Protein AF-A0A6L3AHD1-F1 (afdb_monomer_lite)

Radius of gyration: 16.55 Å; chains: 1; bounding box: 57×29×42 Å

Foldseek 3Di:
DKKKWKAWFFKFKDDDDTDGQDHDRLPPPCVQKDKPQPQKGWFAADPVADGRPDDGITIMRHRDDHHDPTAKMKTKHHKTFAAADDDRIWIKTKIKMFTAADPQKWKFKWKWWADPPPRDIHPIDGQDDTHYHGDPDIDMDITTPNVQHRITMMIIIIIDDDPPPPDDD

pLDDT: mean 85.57, std 16.58, range [38.12, 98.75]

Sequence (169 aa):
MSVIFIFILFLQVTPAGAQVVYEYGFESEWSGWSADQGIWDVGQPTPPSPVAHGGSRCAGTVLDGNYPMTNPSRLISPSVRLPNVSGDEEVHLRFWQWFSYTPNDAGYVQISVQDDTTGAWSDWANISNAIWGTSAGWSLMDLDLTAYAGKEIRIGFWHTIVYAYENLG

Secondary structure (DSSP, 8-state):
--EEEEEEE-----SS------EE-STTTTTT-EESTT-EEEE---TTSPPPSSSS-EEEE-TTSPPPS-S-EEEEPPPEEPPP--TT---EEEEEEEEE--TT-EEEEEEEEB-TTT-PBPPPEE-S--B-SB-SS-EEEEEE-GGGTT-EEEEEEEEE---S-----

Structure (mmCIF, N/CA/C/O backbone):
data_AF-A0A6L3AHD1-F1
#
_entry.id   AF-A0A6L3AHD1-F1
#
loop_
_atom_site.group_PDB
_atom_site.id
_atom_site.type_symbol
_atom_site.label_atom_id
_atom_site.label_alt_id
_atom_site.label_comp_id
_atom_site.label_asym_id
_atom_site.label_entity_id
_atom_site.label_seq_id
_atom_site.pdbx_PDB_ins_code
_atom_site.Cartn_x
_atom_site.Cartn_y
_atom_site.Cartn_z
_atom_site.occupancy
_atom_site.B_iso_or_equiv
_atom_site.auth_seq_id
_atom_site.auth_comp_id
_atom_site.auth_asym_id
_atom_site.auth_atom_id
_atom_site.pdbx_PDB_model_num
ATOM 1 N N . MET A 1 1 ? 17.661 -4.342 -11.944 1.00 42.38 1 MET A N 1
ATOM 2 C CA . MET A 1 1 ? 16.435 -3.842 -12.591 1.00 42.38 1 MET A CA 1
ATOM 3 C C . MET A 1 1 ? 15.458 -3.798 -11.464 1.00 42.38 1 MET A C 1
ATOM 5 O O . MET A 1 1 ? 15.348 -4.828 -10.815 1.00 42.38 1 MET A O 1
ATOM 9 N N . SER A 1 2 ? 14.921 -2.636 -11.119 1.00 40.31 2 SER A N 1
ATOM 10 C CA . SER A 1 2 ? 14.239 -2.565 -9.842 1.00 40.31 2 SER A CA 1
ATOM 11 C C . SER A 1 2 ? 13.041 -1.633 -9.865 1.00 40.31 2 SER A C 1
ATOM 13 O O . SER A 1 2 ? 13.194 -0.432 -10.069 1.00 40.31 2 SER A O 1
ATOM 15 N N . VAL A 1 3 ? 11.853 -2.215 -9.711 1.00 43.31 3 VAL A N 1
ATOM 16 C CA . VAL A 1 3 ? 10.573 -1.507 -9.730 1.00 43.31 3 VAL A CA 1
ATOM 17 C C . VAL A 1 3 ? 9.590 -2.267 -8.854 1.00 43.31 3 VAL A C 1
ATOM 19 O O . VAL A 1 3 ? 9.558 -3.494 -8.913 1.00 43.31 3 VAL A O 1
ATOM 22 N N . ILE A 1 4 ? 8.792 -1.558 -8.064 1.00 44.56 4 ILE A N 1
ATOM 23 C CA . ILE A 1 4 ? 7.593 -2.098 -7.420 1.00 44.56 4 ILE A CA 1
ATOM 24 C C . ILE A 1 4 ? 6.408 -1.596 -8.228 1.00 44.56 4 ILE A C 1
ATOM 26 O O . ILE A 1 4 ? 6.314 -0.395 -8.460 1.00 44.56 4 ILE A O 1
ATOM 30 N N . PHE A 1 5 ? 5.494 -2.479 -8.604 1.00 48.94 5 PHE A N 1
ATOM 31 C CA . PHE A 1 5 ? 4.166 -2.093 -9.058 1.00 48.94 5 PHE A CA 1
ATOM 32 C C . PHE A 1 5 ? 3.140 -2.631 -8.096 1.00 48.94 5 PHE A C 1
ATOM 34 O O . PHE A 1 5 ? 3.245 -3.766 -7.633 1.00 48.94 5 PHE A O 1
ATOM 41 N N . ILE A 1 6 ? 2.144 -1.806 -7.814 1.00 49.31 6 ILE A N 1
ATOM 42 C CA . ILE A 1 6 ? 1.092 -2.111 -6.864 1.00 49.31 6 ILE A CA 1
ATOM 43 C C . ILE A 1 6 ? -0.239 -1.865 -7.557 1.00 49.31 6 ILE A C 1
ATOM 45 O O . ILE A 1 6 ? -0.508 -0.784 -8.082 1.00 49.31 6 ILE A O 1
ATOM 49 N N . PHE A 1 7 ? -1.075 -2.892 -7.548 1.00 44.41 7 PHE A N 1
ATOM 50 C CA . PHE A 1 7 ? -2.468 -2.849 -7.957 1.00 44.41 7 PHE A CA 1
ATOM 51 C C . PHE A 1 7 ? -3.305 -3.327 -6.768 1.00 44.41 7 PHE A C 1
ATOM 53 O O . PHE A 1 7 ? -3.097 -4.432 -6.278 1.00 44.41 7 PHE A O 1
ATOM 60 N N . ILE A 1 8 ? -4.207 -2.500 -6.245 1.00 45.81 8 ILE A N 1
ATOM 61 C CA . ILE A 1 8 ? -4.764 -2.698 -4.898 1.00 45.81 8 ILE A CA 1
ATOM 62 C C . ILE A 1 8 ? -6.173 -3.295 -4.967 1.00 45.81 8 ILE A C 1
ATOM 64 O O . ILE A 1 8 ? -7.013 -2.815 -5.721 1.00 45.81 8 ILE A O 1
ATOM 68 N N . LEU A 1 9 ? -6.447 -4.321 -4.150 1.00 38.12 9 LEU A N 1
ATOM 69 C CA . LEU A 1 9 ? -7.761 -4.968 -4.025 1.00 38.12 9 LEU A CA 1
ATOM 70 C C . LEU A 1 9 ? -8.089 -5.236 -2.543 1.00 38.12 9 LEU A C 1
ATOM 72 O O . LEU A 1 9 ? -7.497 -6.099 -1.925 1.00 38.12 9 LEU A O 1
ATOM 76 N N . PHE A 1 10 ? -9.041 -4.544 -1.932 1.00 55.00 10 PHE A N 1
ATOM 77 C CA . PHE A 1 10 ? -9.111 -4.467 -0.466 1.00 55.00 10 PHE A CA 1
ATOM 78 C C . PHE A 1 10 ? -9.814 -5.622 0.258 1.00 55.00 10 PHE A C 1
ATOM 80 O O . PHE A 1 10 ? -10.564 -6.406 -0.322 1.00 55.00 10 PHE A O 1
ATOM 87 N N . LEU A 1 11 ? -9.588 -5.566 1.580 1.00 44.66 11 LEU A N 1
ATOM 88 C CA . LEU A 1 11 ? -10.397 -5.968 2.737 1.00 44.66 11 LEU A CA 1
ATOM 89 C C . LEU A 1 11 ? -11.617 -6.818 2.438 1.00 44.66 11 LEU A C 1
ATOM 91 O O . LEU A 1 11 ? -12.665 -6.297 2.067 1.00 44.66 11 LEU A O 1
ATOM 95 N N . GLN A 1 12 ? -11.473 -8.114 2.718 1.00 46.28 12 GLN A N 1
ATOM 96 C CA . GLN A 1 12 ? -12.587 -9.041 2.861 1.00 46.28 12 GLN A CA 1
ATOM 97 C C . GLN A 1 12 ? -12.869 -9.349 4.325 1.00 46.28 12 GLN A C 1
ATOM 99 O O . GLN A 1 12 ? -11.929 -9.572 5.085 1.00 46.28 12 GLN A O 1
ATOM 104 N N . VAL A 1 13 ? -14.163 -9.415 4.650 1.00 46.00 13 VAL A N 1
ATOM 105 C CA . VAL A 1 13 ? -14.698 -10.028 5.867 1.00 46.00 13 VAL A CA 1
ATOM 106 C C . VAL A 1 13 ? -15.328 -11.374 5.531 1.00 46.00 13 VAL A C 1
ATOM 108 O O . VAL A 1 13 ? -16.201 -11.434 4.668 1.00 46.00 13 VAL A O 1
ATOM 111 N N . THR A 1 14 ? -14.908 -12.469 6.169 1.00 50.91 14 THR A N 1
ATOM 112 C CA . THR A 1 14 ? -15.518 -13.802 5.979 1.00 50.91 14 THR A CA 1
ATOM 113 C C . THR A 1 14 ? -15.600 -14.601 7.283 1.00 50.91 14 THR A C 1
ATOM 115 O O . THR A 1 14 ? -14.617 -14.518 8.005 1.00 50.91 14 THR A O 1
ATOM 118 N N . PRO A 1 15 ? -16.674 -15.404 7.549 1.00 54.81 15 PRO A N 1
ATOM 119 C CA . PRO A 1 15 ? -17.808 -15.716 6.661 1.00 54.81 15 PRO A CA 1
ATOM 120 C C . PRO A 1 15 ? -19.233 -15.458 7.224 1.00 54.81 15 PRO A C 1
ATOM 122 O O . PRO A 1 15 ? -19.724 -16.198 8.070 1.00 54.81 15 PRO A O 1
ATOM 125 N N . ALA A 1 16 ? -19.950 -14.515 6.589 1.00 47.41 16 ALA A N 1
ATOM 126 C CA . ALA A 1 16 ? -21.333 -14.631 6.075 1.00 47.41 16 ALA A CA 1
ATOM 127 C C . ALA A 1 16 ? -21.683 -13.421 5.166 1.00 47.41 16 ALA A C 1
ATOM 129 O O . ALA A 1 16 ? -22.700 -12.759 5.345 1.00 47.41 16 ALA A O 1
ATOM 130 N N . GLY A 1 17 ? -20.822 -13.114 4.186 1.00 57.34 17 GLY A N 1
ATOM 131 C CA . GLY A 1 17 ? -21.014 -12.019 3.223 1.00 57.34 17 GLY A CA 1
ATOM 132 C C . GLY A 1 17 ? -19.762 -11.159 3.073 1.00 57.34 17 GLY A C 1
ATOM 133 O O . GLY A 1 17 ? -19.579 -10.201 3.813 1.00 57.34 17 GLY A O 1
ATOM 134 N N . ALA A 1 18 ? -18.900 -11.497 2.109 1.00 62.12 18 ALA A N 1
ATOM 135 C CA . ALA A 1 18 ? -17.698 -10.715 1.831 1.00 62.12 18 ALA A CA 1
ATOM 136 C C . ALA A 1 18 ? -18.070 -9.305 1.353 1.00 62.12 18 ALA A C 1
ATOM 138 O O . ALA A 1 18 ? -18.620 -9.135 0.263 1.00 62.12 18 ALA A O 1
ATOM 139 N N . GLN A 1 19 ? -17.766 -8.301 2.174 1.00 74.19 19 GLN A N 1
ATOM 140 C CA . GLN A 1 19 ? -17.947 -6.892 1.847 1.00 74.19 19 GLN A CA 1
ATOM 141 C C . GLN A 1 19 ? -16.604 -6.269 1.469 1.00 74.19 19 GLN A C 1
ATOM 143 O O . GLN A 1 19 ? -15.650 -6.353 2.234 1.00 74.19 19 GLN A O 1
ATOM 148 N N . VAL A 1 20 ? -16.558 -5.598 0.316 1.00 81.81 20 VAL A N 1
ATOM 149 C CA . VAL A 1 20 ? -15.419 -4.768 -0.093 1.00 81.81 20 VAL A CA 1
ATOM 150 C C . VAL A 1 20 ? -15.547 -3.402 0.582 1.00 81.81 20 VAL A C 1
ATOM 152 O O . VAL A 1 20 ? -16.512 -2.675 0.347 1.00 81.81 20 VAL A O 1
ATOM 155 N N . VAL A 1 21 ? -14.596 -3.071 1.455 1.00 86.06 21 VAL A N 1
ATOM 156 C CA . VAL A 1 21 ? -14.619 -1.831 2.259 1.00 86.06 21 VAL A CA 1
ATOM 157 C C . VAL A 1 21 ? -14.148 -0.616 1.454 1.00 86.06 21 VAL A C 1
ATOM 159 O O . VAL A 1 21 ? -14.644 0.492 1.635 1.00 86.06 21 VAL A O 1
ATOM 162 N N . TYR A 1 22 ? -13.195 -0.816 0.553 1.00 89.31 22 TYR A N 1
ATOM 163 C CA . TYR A 1 22 ? -12.645 0.203 -0.338 1.00 89.31 22 TYR A CA 1
ATOM 164 C C . TYR A 1 22 ? -12.110 -0.539 -1.580 1.00 89.31 22 TYR A C 1
ATOM 166 O O . TYR A 1 22 ? -11.850 -1.720 -1.500 1.00 89.31 22 TYR A O 1
ATOM 174 N N . GLU A 1 23 ? -11.952 0.058 -2.754 1.00 89.06 23 GLU A N 1
ATOM 175 C CA . GLU A 1 23 ? -11.261 -0.609 -3.873 1.00 89.06 23 GLU A CA 1
ATOM 176 C C . GLU A 1 23 ? -10.578 0.441 -4.732 1.00 89.06 23 GLU A C 1
ATOM 178 O O . GLU A 1 23 ? -11.169 1.494 -4.981 1.00 89.06 23 GLU A O 1
ATOM 183 N N . TYR A 1 24 ? -9.335 0.196 -5.165 1.00 92.19 24 TYR A N 1
ATOM 184 C CA . TYR A 1 24 ? -8.646 1.184 -5.986 1.00 92.19 24 TYR A CA 1
ATOM 185 C C . TYR A 1 24 ? -7.609 0.599 -6.942 1.00 92.19 24 TYR A C 1
ATOM 187 O O . TYR A 1 24 ? -6.535 0.156 -6.543 1.00 92.19 24 TYR A O 1
ATOM 195 N N . GLY A 1 25 ? -7.924 0.680 -8.235 1.00 90.38 25 GLY A N 1
ATOM 196 C CA . GLY A 1 25 ? -7.068 0.224 -9.330 1.00 90.38 25 GLY A CA 1
ATOM 197 C C . GLY A 1 25 ? -6.235 1.320 -10.000 1.00 90.38 25 GLY A C 1
ATOM 198 O O . GLY A 1 25 ? -5.698 1.068 -11.064 1.00 90.38 25 GLY A O 1
ATOM 199 N N . PHE A 1 26 ? -6.148 2.537 -9.442 1.00 93.88 26 PHE A N 1
ATOM 200 C CA . PHE A 1 26 ? -5.359 3.662 -9.991 1.00 93.88 26 PHE A CA 1
ATOM 201 C C . PHE A 1 26 ? -5.759 4.195 -11.382 1.00 93.88 26 PHE A C 1
ATOM 203 O O . PHE A 1 26 ? -5.087 5.064 -11.944 1.00 93.88 26 PHE A O 1
ATOM 210 N N . GLU A 1 27 ? -6.902 3.768 -11.917 1.00 95.00 27 GLU A N 1
ATOM 211 C CA . GLU A 1 27 ? -7.437 4.287 -13.184 1.00 95.00 27 GLU A CA 1
ATOM 212 C C . GLU A 1 27 ? -7.884 5.760 -13.092 1.00 95.00 27 GLU A C 1
ATOM 214 O O . GLU A 1 27 ? -8.095 6.411 -14.110 1.00 95.00 27 GLU A O 1
ATOM 219 N N . SER A 1 28 ? -8.008 6.309 -11.879 1.00 93.44 28 SER A N 1
ATOM 220 C CA . SER A 1 28 ? -8.415 7.698 -11.605 1.00 93.44 28 SER A CA 1
ATOM 221 C C . SER A 1 28 ? -7.311 8.517 -10.923 1.00 93.44 28 SER A C 1
ATOM 223 O O . SER A 1 28 ? -7.571 9.313 -10.023 1.00 93.44 28 SER A O 1
ATOM 225 N N . GLU A 1 29 ? -6.065 8.325 -11.367 1.00 92.88 29 GLU A N 1
ATOM 226 C CA . GLU A 1 29 ? -4.876 9.024 -10.854 1.00 92.88 29 GLU A CA 1
ATOM 227 C C . GLU A 1 29 ? -4.642 8.773 -9.352 1.00 92.88 29 GLU A C 1
ATOM 229 O O . GLU A 1 29 ? -4.861 7.665 -8.858 1.00 92.88 29 GLU A O 1
ATOM 234 N N . TRP A 1 30 ? -4.158 9.776 -8.617 1.00 93.94 30 TRP A N 1
ATOM 235 C CA . TRP A 1 30 ? -3.824 9.653 -7.201 1.00 93.94 30 TRP A CA 1
ATOM 236 C C . TRP A 1 30 ? -5.060 9.515 -6.301 1.00 93.94 30 TRP A C 1
ATOM 238 O O . TRP A 1 30 ? -5.001 8.775 -5.334 1.00 93.94 30 TRP A O 1
ATOM 248 N N . SER A 1 31 ? -6.184 10.182 -6.590 1.00 92.94 31 SER A N 1
ATOM 249 C CA . SER A 1 31 ? -7.458 10.080 -5.838 1.00 92.94 31 SER A CA 1
ATOM 250 C C . SER A 1 31 ? -7.322 9.926 -4.304 1.00 92.94 31 SER A C 1
ATOM 252 O O . SER A 1 31 ? -7.924 9.045 -3.686 1.00 92.94 31 SER A O 1
ATOM 254 N N . GLY A 1 32 ? -6.512 10.789 -3.682 1.00 93.69 32 GLY A N 1
ATOM 255 C CA . GLY A 1 32 ? -6.280 10.819 -2.231 1.00 93.69 32 GLY A CA 1
ATOM 256 C C . GLY A 1 32 ? -5.092 9.985 -1.742 1.00 93.69 32 GLY A C 1
ATOM 257 O O . GLY A 1 32 ? -4.698 10.129 -0.585 1.00 93.69 32 GLY A O 1
ATOM 258 N N . TRP A 1 33 ? -4.502 9.155 -2.601 1.00 96.56 33 TRP A N 1
ATOM 259 C CA . TRP A 1 33 ? -3.169 8.609 -2.381 1.00 96.56 33 TRP A CA 1
ATOM 260 C C . TRP A 1 33 ? -2.134 9.727 -2.419 1.00 96.56 33 TRP A C 1
ATOM 262 O O . TRP A 1 33 ? -2.298 10.737 -3.108 1.00 96.56 33 TRP A O 1
ATOM 272 N N . SER A 1 34 ? -1.045 9.533 -1.693 1.00 96.50 34 SER A N 1
ATOM 273 C CA . SER A 1 34 ? 0.099 10.438 -1.696 1.00 96.50 34 SER A CA 1
ATOM 274 C C . SER A 1 34 ? 1.398 9.654 -1.592 1.00 96.50 34 SER A C 1
ATOM 276 O O . SER A 1 34 ? 1.391 8.451 -1.334 1.00 96.50 34 SER A O 1
ATOM 278 N N . ALA A 1 35 ? 2.522 10.328 -1.802 1.00 95.19 35 ALA A N 1
ATOM 279 C CA . ALA A 1 35 ? 3.833 9.740 -1.602 1.00 95.19 35 ALA A CA 1
ATOM 280 C C . ALA A 1 35 ? 4.746 10.691 -0.833 1.00 95.19 35 ALA A C 1
ATOM 282 O O . ALA A 1 35 ? 4.693 11.907 -1.030 1.00 95.19 35 ALA A O 1
ATOM 283 N N . ASP A 1 36 ? 5.597 10.135 0.025 1.00 94.31 36 ASP A N 1
ATOM 284 C CA . ASP A 1 36 ? 6.724 10.864 0.606 1.00 94.31 36 ASP A CA 1
ATOM 285 C C . ASP A 1 36 ? 8.005 10.587 -0.194 1.00 94.31 36 ASP A C 1
ATOM 287 O O . ASP A 1 36 ? 8.093 9.593 -0.906 1.00 94.31 36 ASP A O 1
ATOM 291 N N . GLN A 1 37 ? 8.986 11.491 -0.147 1.00 87.69 37 GLN A N 1
ATOM 292 C CA . GLN A 1 37 ? 10.320 11.323 -0.760 1.00 87.69 37 GLN A CA 1
ATOM 293 C C . GLN A 1 37 ? 10.354 11.010 -2.284 1.00 87.69 37 GLN A C 1
ATOM 295 O O . GLN A 1 37 ? 11.427 10.794 -2.836 1.00 87.69 37 GLN A O 1
ATOM 300 N N . GLY A 1 38 ? 9.210 11.077 -2.980 1.00 81.50 38 GLY A N 1
ATOM 301 C CA . GLY A 1 38 ? 9.091 11.445 -4.397 1.00 81.50 38 GLY A CA 1
ATOM 302 C C . GLY A 1 38 ? 9.430 10.403 -5.467 1.00 81.50 38 GLY A C 1
ATOM 303 O O . GLY A 1 38 ? 9.598 10.810 -6.610 1.00 81.50 38 GLY A O 1
ATOM 304 N N . ILE A 1 39 ? 9.540 9.107 -5.155 1.00 90.12 39 ILE A N 1
ATOM 305 C CA . ILE A 1 39 ? 9.842 8.085 -6.187 1.00 90.12 39 ILE A CA 1
ATOM 306 C C . ILE A 1 39 ? 8.608 7.348 -6.721 1.00 90.12 39 ILE A C 1
ATOM 308 O O . ILE A 1 39 ? 8.732 6.555 -7.649 1.00 90.12 39 ILE A O 1
ATOM 312 N N . TRP A 1 40 ? 7.446 7.531 -6.095 1.00 94.06 40 TRP A N 1
ATOM 313 C CA . TRP A 1 40 ? 6.215 6.852 -6.489 1.00 94.06 40 TRP A CA 1
ATOM 314 C C . TRP A 1 40 ? 5.461 7.662 -7.534 1.00 94.06 40 TRP A C 1
ATOM 316 O O . TRP A 1 40 ? 5.214 8.850 -7.338 1.00 94.06 40 TRP A O 1
ATOM 326 N N . ASP A 1 41 ? 5.015 6.972 -8.572 1.00 93.50 41 ASP A N 1
ATOM 327 C CA . ASP A 1 41 ? 4.206 7.499 -9.660 1.00 93.50 41 ASP A CA 1
ATOM 328 C C . ASP A 1 41 ? 2.894 6.723 -9.769 1.00 93.50 41 ASP A C 1
ATOM 330 O O . ASP A 1 41 ? 2.819 5.545 -9.412 1.00 93.50 41 ASP A O 1
ATOM 334 N N . VAL A 1 42 ? 1.870 7.375 -10.324 1.00 93.81 42 VAL A N 1
ATOM 335 C CA . VAL A 1 42 ? 0.602 6.748 -10.711 1.00 93.81 42 VAL A CA 1
ATOM 336 C C . VAL A 1 42 ? 0.331 7.021 -12.185 1.00 93.81 42 VAL A C 1
ATOM 338 O O . VAL A 1 42 ? 0.249 8.174 -12.607 1.00 93.81 42 VAL A O 1
ATOM 341 N N . GLY A 1 43 ? 0.142 5.967 -12.975 1.00 93.62 43 GLY A N 1
ATOM 342 C CA . GLY A 1 43 ? -0.003 6.100 -14.420 1.00 93.62 43 GLY A CA 1
ATOM 343 C C . GLY A 1 43 ? 0.132 4.781 -15.166 1.00 93.62 43 GLY A C 1
ATOM 344 O O . GLY A 1 43 ? 0.081 3.706 -14.573 1.00 93.62 43 GLY A O 1
ATOM 345 N N . GLN A 1 44 ? 0.277 4.880 -16.486 1.00 92.44 44 GLN A N 1
ATOM 346 C CA . GLN A 1 44 ? 0.488 3.728 -17.354 1.00 92.44 44 GLN A CA 1
ATOM 347 C C . GLN A 1 44 ? 1.977 3.343 -17.347 1.00 92.44 44 GLN A C 1
ATOM 349 O O . GLN A 1 44 ? 2.803 4.181 -17.711 1.00 92.44 44 GLN A O 1
ATOM 354 N N . PRO A 1 45 ? 2.334 2.098 -16.983 1.00 88.94 45 PRO A N 1
ATOM 355 C CA . PRO A 1 45 ? 3.711 1.626 -17.081 1.00 88.94 45 PRO A CA 1
ATOM 356 C C . PRO A 1 45 ? 4.218 1.626 -18.522 1.00 88.94 45 PRO A C 1
ATOM 358 O O . PRO A 1 45 ? 3.484 1.260 -19.447 1.00 88.94 45 PRO A O 1
ATOM 361 N N . THR A 1 46 ? 5.496 1.949 -18.712 1.00 86.19 46 THR A N 1
ATOM 362 C CA . THR A 1 46 ? 6.171 1.821 -20.012 1.00 86.19 46 THR A CA 1
ATOM 363 C C . THR A 1 46 ? 7.344 0.848 -19.922 1.00 86.19 46 THR A C 1
ATOM 365 O O . THR A 1 46 ? 8.037 0.848 -18.906 1.00 86.19 46 THR A O 1
ATOM 368 N N . PRO A 1 47 ? 7.626 0.041 -20.965 1.00 79.75 47 PRO A N 1
ATOM 369 C CA . PRO A 1 47 ? 8.764 -0.878 -20.964 1.00 79.75 47 PRO A CA 1
ATOM 370 C C . PRO A 1 47 ? 10.069 -0.195 -20.508 1.00 79.75 47 PRO A C 1
ATOM 372 O O . PRO A 1 47 ? 10.339 0.921 -20.954 1.00 79.75 47 PRO A O 1
ATOM 375 N N . PRO A 1 48 ? 10.888 -0.839 -19.654 1.00 75.25 48 PRO A N 1
ATOM 376 C CA . PRO A 1 48 ? 10.892 -2.270 -19.320 1.00 75.25 48 PRO A CA 1
ATOM 377 C C . PRO A 1 48 ? 9.878 -2.705 -18.248 1.00 75.25 48 PRO A C 1
ATOM 379 O O . PRO A 1 48 ? 9.844 -3.884 -17.898 1.00 75.25 48 PRO A O 1
ATOM 382 N N . SER A 1 49 ? 9.061 -1.790 -17.735 1.00 78.69 49 SER A N 1
ATOM 383 C CA . SER A 1 49 ? 8.036 -2.076 -16.735 1.00 78.69 49 SER A CA 1
ATOM 384 C C . SER A 1 49 ? 6.992 -3.102 -17.217 1.00 78.69 49 SER A C 1
ATOM 386 O O . SER A 1 49 ? 6.607 -3.068 -18.392 1.00 78.69 49 SER A O 1
ATOM 388 N N . PRO A 1 50 ? 6.488 -4.003 -16.347 1.00 81.12 50 PRO A N 1
ATOM 389 C CA . PRO A 1 50 ? 5.307 -4.811 -16.626 1.00 81.12 50 PRO A CA 1
ATOM 390 C C . PRO A 1 50 ? 4.094 -3.932 -16.939 1.00 81.12 50 PRO A C 1
ATOM 392 O O . PRO A 1 50 ? 3.921 -2.849 -16.388 1.00 81.12 50 PRO A O 1
ATOM 395 N N . VAL A 1 51 ? 3.205 -4.451 -17.782 1.00 87.50 51 VAL A N 1
ATOM 396 C CA . VAL A 1 51 ? 1.867 -3.878 -17.970 1.00 87.50 51 VAL A CA 1
ATOM 397 C C . VAL A 1 51 ? 1.092 -3.963 -16.650 1.00 87.50 51 VAL A C 1
ATOM 399 O O . VAL A 1 51 ? 1.287 -4.910 -15.882 1.00 87.50 51 VAL A O 1
ATOM 402 N N . ALA A 1 52 ? 0.213 -2.988 -16.397 1.00 89.25 52 ALA A N 1
ATOM 403 C CA . ALA A 1 52 ? -0.687 -2.992 -15.247 1.00 89.25 52 ALA A CA 1
ATOM 404 C C . ALA A 1 52 ? -1.452 -4.327 -15.137 1.00 89.25 52 ALA A C 1
ATOM 406 O O . ALA A 1 52 ? -1.882 -4.886 -16.146 1.00 89.25 52 ALA A O 1
ATOM 407 N N . HIS A 1 53 ? -1.607 -4.848 -13.915 1.00 88.88 53 HIS A N 1
ATOM 408 C CA . HIS A 1 53 ? -2.297 -6.122 -13.678 1.00 88.88 53 HIS A CA 1
ATOM 409 C C . HIS A 1 53 ? -3.763 -6.086 -14.135 1.00 88.88 53 HIS A C 1
ATOM 411 O O . HIS A 1 53 ? -4.244 -7.005 -14.795 1.00 88.88 53 HIS A O 1
ATOM 417 N N . GLY A 1 54 ? -4.473 -5.020 -13.764 1.00 87.00 54 GLY A N 1
ATOM 418 C CA . GLY A 1 54 ? -5.826 -4.725 -14.213 1.00 87.00 54 GLY A CA 1
ATOM 419 C C . GLY A 1 54 ? -5.874 -3.327 -14.814 1.00 87.00 54 GLY A C 1
ATOM 420 O O . GLY A 1 54 ? -5.096 -2.465 -14.418 1.00 87.00 54 GLY A O 1
ATOM 421 N N . GLY A 1 55 ? -6.784 -3.116 -15.766 1.00 91.31 55 GLY A N 1
ATOM 422 C CA . GLY A 1 55 ? -6.939 -1.823 -16.428 1.00 91.31 55 GLY A CA 1
ATOM 423 C C . GLY A 1 55 ? -5.706 -1.411 -17.237 1.00 91.31 55 GLY A C 1
ATOM 424 O O . GLY A 1 55 ? -5.120 -2.223 -17.954 1.00 91.31 55 GLY A O 1
ATOM 425 N N . SER A 1 56 ? -5.360 -0.129 -17.168 1.00 92.94 56 SER A N 1
ATOM 426 C CA . SER A 1 56 ? -4.267 0.490 -17.926 1.00 92.94 56 SER A CA 1
ATOM 427 C C . SER A 1 56 ? -3.240 1.200 -17.046 1.00 92.94 56 SER A C 1
ATOM 429 O O . SER A 1 56 ? -2.177 1.581 -17.543 1.00 92.94 56 SER A O 1
ATOM 431 N N . ARG A 1 57 ? -3.535 1.380 -15.754 1.00 92.94 57 ARG A N 1
ATOM 432 C CA . ARG A 1 57 ? -2.742 2.174 -14.816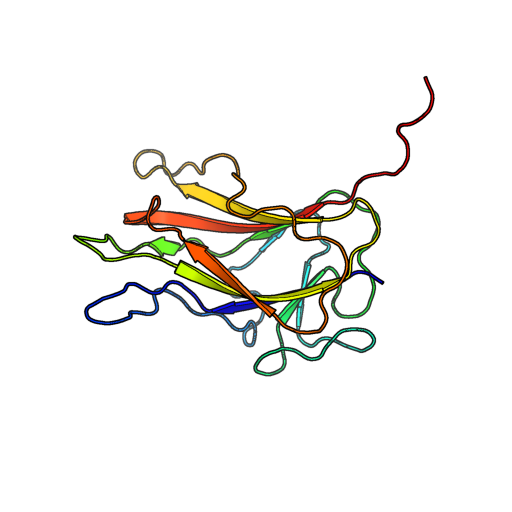 1.00 92.94 57 ARG A CA 1
ATOM 433 C C . ARG A 1 57 ? -2.453 1.409 -13.527 1.00 92.94 57 ARG A C 1
ATOM 435 O O . ARG A 1 57 ? -3.167 0.497 -13.132 1.00 92.94 57 ARG A O 1
ATOM 442 N N . CYS A 1 58 ? -1.379 1.795 -12.853 1.00 93.00 58 CYS A N 1
ATOM 443 C CA . CYS A 1 58 ? -1.039 1.330 -11.509 1.00 93.00 58 CYS A CA 1
ATOM 444 C C . CYS A 1 58 ? -0.157 2.362 -10.800 1.00 93.00 58 CYS A C 1
ATOM 446 O O . CYS A 1 58 ? 0.275 3.344 -11.412 1.00 93.00 58 CYS A O 1
ATOM 448 N N . ALA A 1 59 ? 0.125 2.130 -9.520 1.00 93.94 59 ALA A N 1
ATOM 449 C CA . ALA A 1 59 ? 1.185 2.841 -8.822 1.00 93.94 59 ALA A CA 1
ATOM 450 C C . ALA A 1 59 ? 2.502 2.066 -8.918 1.00 93.94 59 ALA A C 1
ATOM 452 O O . ALA A 1 59 ? 2.496 0.831 -8.897 1.00 93.94 59 ALA A O 1
ATOM 453 N N . GLY A 1 60 ? 3.628 2.769 -8.977 1.00 92.00 60 GLY A N 1
ATOM 454 C CA . GLY A 1 60 ? 4.934 2.130 -8.911 1.00 92.00 60 GLY A CA 1
ATOM 455 C C . GLY A 1 60 ? 6.088 3.088 -8.673 1.00 92.00 60 GLY A C 1
ATOM 456 O O . GLY A 1 60 ? 5.930 4.301 -8.773 1.00 92.00 60 GLY A O 1
ATOM 457 N N . THR A 1 61 ? 7.247 2.543 -8.319 1.00 88.56 61 THR A N 1
ATOM 458 C CA . THR A 1 61 ? 8.462 3.335 -8.087 1.00 88.56 61 THR A CA 1
ATOM 459 C C . THR A 1 61 ? 9.119 3.679 -9.426 1.00 88.56 61 THR A C 1
ATOM 461 O O . THR A 1 61 ? 9.903 2.871 -9.917 1.00 88.56 61 THR A O 1
ATOM 464 N N . VAL A 1 62 ? 8.813 4.843 -10.006 1.00 85.44 62 VAL A N 1
ATOM 465 C CA . VAL A 1 62 ? 9.225 5.261 -11.362 1.00 85.44 62 VAL A CA 1
ATOM 466 C C . VAL A 1 62 ? 8.662 4.331 -12.447 1.00 85.44 62 VAL A C 1
ATOM 468 O O . VAL A 1 62 ? 9.221 3.282 -12.757 1.00 85.44 62 VAL A O 1
ATOM 471 N N . LEU A 1 63 ? 7.524 4.701 -13.045 1.00 84.88 63 LEU A N 1
ATOM 472 C CA . LEU A 1 63 ? 6.795 3.827 -13.989 1.00 84.88 63 LEU A CA 1
ATOM 473 C C . LEU A 1 63 ? 7.493 3.638 -15.349 1.00 84.88 63 LEU A C 1
ATOM 475 O O . LEU A 1 63 ? 7.132 2.722 -16.100 1.00 84.88 63 LEU A O 1
ATOM 479 N N . ASP A 1 64 ? 8.483 4.474 -15.660 1.00 81.75 64 ASP A N 1
ATOM 480 C CA . ASP A 1 64 ? 9.232 4.493 -16.918 1.00 81.75 64 ASP A CA 1
ATOM 481 C C . ASP A 1 64 ? 10.711 4.093 -16.776 1.00 81.75 64 ASP A C 1
ATOM 483 O O . ASP A 1 64 ? 11.493 4.235 -17.721 1.00 81.75 64 ASP A O 1
ATOM 487 N N . GLY A 1 65 ? 11.119 3.549 -15.625 1.00 80.31 65 GLY A N 1
ATOM 488 C CA . GLY A 1 65 ? 12.531 3.293 -15.368 1.00 80.31 65 GLY A CA 1
ATOM 489 C C . GLY A 1 65 ? 12.826 2.504 -14.100 1.00 80.31 65 GLY A C 1
ATOM 490 O O . GLY A 1 65 ? 11.992 1.774 -13.582 1.00 80.31 65 GLY A O 1
ATOM 491 N N . ASN A 1 66 ? 14.071 2.612 -13.633 1.00 83.38 66 ASN A N 1
ATOM 492 C CA . ASN A 1 66 ? 14.466 2.085 -12.328 1.00 83.38 66 ASN A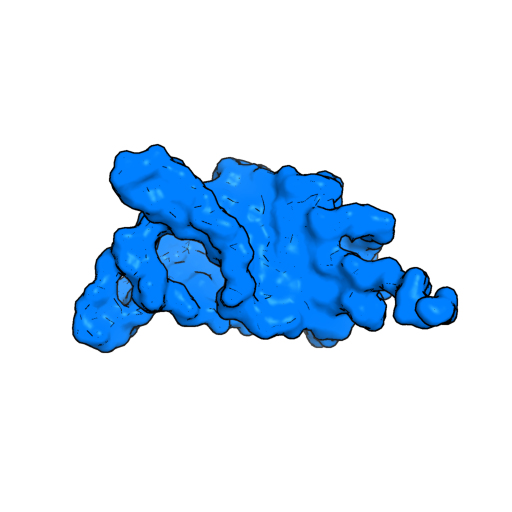 CA 1
ATOM 493 C C . ASN A 1 66 ? 14.285 3.178 -11.272 1.00 83.38 66 ASN A C 1
ATOM 495 O O . ASN A 1 66 ? 14.522 4.353 -11.565 1.00 83.38 66 ASN A O 1
ATOM 499 N N . TYR A 1 67 ? 13.983 2.787 -10.033 1.00 82.81 67 TYR A N 1
ATOM 500 C CA . TYR A 1 67 ? 14.020 3.737 -8.924 1.00 82.81 67 TYR A CA 1
ATOM 501 C C . TYR A 1 67 ? 15.433 4.331 -8.732 1.00 82.81 67 TYR A C 1
ATOM 503 O O . TYR A 1 67 ? 16.439 3.639 -8.939 1.00 82.81 67 TYR A O 1
ATOM 511 N N . PRO A 1 68 ? 15.544 5.614 -8.343 1.00 84.25 68 PRO A N 1
ATOM 512 C CA . PRO A 1 68 ? 16.828 6.242 -8.061 1.00 84.25 68 PRO A CA 1
ATOM 513 C C . PRO A 1 68 ? 17.370 5.810 -6.687 1.00 84.25 68 PRO A C 1
ATOM 515 O O . PRO A 1 68 ? 16.623 5.381 -5.812 1.00 84.25 68 PRO A O 1
ATOM 518 N N . MET A 1 69 ? 18.680 5.964 -6.462 1.00 81.62 69 MET A N 1
ATOM 519 C CA . MET A 1 69 ? 19.300 5.722 -5.147 1.00 81.62 69 MET A CA 1
ATOM 520 C C . MET A 1 69 ? 19.041 6.898 -4.185 1.00 81.62 69 MET A C 1
ATOM 522 O O . MET A 1 69 ? 19.947 7.669 -3.864 1.00 81.62 69 MET A O 1
ATOM 526 N N . THR A 1 70 ? 17.792 7.070 -3.759 1.00 81.25 70 THR A N 1
ATOM 527 C CA . THR A 1 70 ? 17.327 8.166 -2.888 1.00 81.25 70 THR A CA 1
ATOM 528 C C . THR A 1 70 ? 16.910 7.677 -1.505 1.00 81.25 70 THR A C 1
ATOM 530 O O . THR A 1 70 ? 16.908 6.485 -1.230 1.00 81.25 70 THR A O 1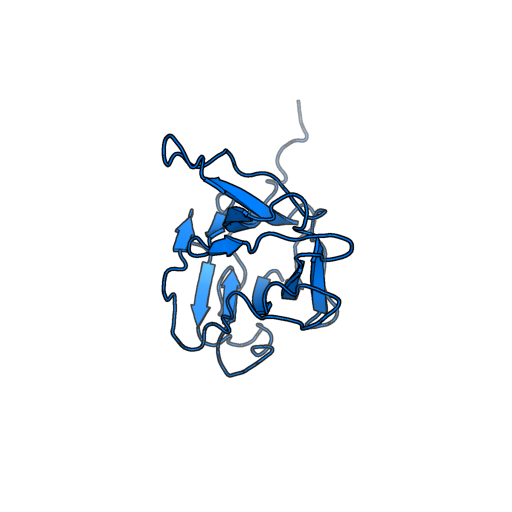
ATOM 533 N N . ASN A 1 71 ? 16.511 8.596 -0.623 1.00 86.81 71 ASN A N 1
ATOM 534 C CA . ASN A 1 71 ? 15.937 8.233 0.672 1.00 86.81 71 ASN A CA 1
ATOM 535 C C . ASN A 1 71 ? 14.795 7.204 0.529 1.00 86.81 71 ASN A C 1
ATOM 537 O O . ASN A 1 71 ? 14.062 7.249 -0.467 1.00 86.81 71 ASN A O 1
ATOM 541 N N . PRO A 1 72 ? 14.594 6.333 1.538 1.00 90.69 72 PRO A N 1
ATOM 542 C CA . PRO A 1 72 ? 13.416 5.480 1.617 1.00 90.69 72 PRO A CA 1
ATOM 543 C C . PRO A 1 72 ? 12.128 6.284 1.431 1.00 90.69 72 PRO A C 1
ATOM 545 O O . PRO A 1 72 ? 12.014 7.397 1.943 1.00 90.69 72 PRO A O 1
ATOM 548 N N . SER A 1 73 ? 11.162 5.710 0.722 1.00 94.19 73 SER A N 1
ATOM 549 C CA . SER A 1 73 ? 9.973 6.422 0.254 1.00 94.19 73 SER A CA 1
ATOM 550 C C . SER A 1 73 ? 8.728 5.556 0.366 1.00 94.19 73 SER A C 1
ATOM 552 O O . SER A 1 73 ? 8.767 4.350 0.121 1.00 94.19 73 SER A O 1
ATOM 554 N N . ARG A 1 74 ? 7.599 6.160 0.722 1.00 95.94 74 ARG A N 1
ATOM 555 C CA . ARG A 1 74 ? 6.331 5.481 0.971 1.00 95.94 74 ARG A CA 1
ATOM 556 C C . ARG A 1 74 ? 5.232 5.994 0.051 1.00 95.94 74 ARG A C 1
ATOM 558 O O . ARG A 1 74 ? 5.012 7.199 -0.023 1.00 95.94 74 ARG A O 1
ATOM 565 N N . LEU A 1 75 ? 4.492 5.072 -0.562 1.00 97.62 75 LEU A N 1
ATOM 566 C CA . LEU A 1 75 ? 3.167 5.323 -1.129 1.00 97.62 75 LEU A CA 1
ATOM 567 C C . LEU A 1 75 ? 2.130 5.132 -0.026 1.00 97.62 75 LEU A C 1
ATOM 569 O O . LEU A 1 75 ? 2.103 4.086 0.620 1.00 97.62 75 LEU A O 1
ATOM 573 N N . ILE A 1 76 ? 1.290 6.133 0.200 1.00 97.88 76 ILE A N 1
ATOM 574 C CA . ILE A 1 76 ? 0.388 6.218 1.347 1.00 97.88 76 ILE A CA 1
ATOM 575 C C . ILE A 1 76 ? -1.055 6.281 0.852 1.00 97.88 76 ILE A C 1
ATOM 577 O O . ILE A 1 76 ? -1.402 7.128 0.026 1.00 97.88 76 ILE A O 1
ATOM 581 N N . SER A 1 77 ? -1.898 5.394 1.377 1.00 97.19 77 SER A N 1
ATOM 582 C CA . SER A 1 77 ? -3.328 5.373 1.077 1.00 97.19 77 SER A CA 1
ATOM 583 C C . SER A 1 77 ? -4.064 6.573 1.685 1.00 97.19 77 SER A C 1
ATOM 585 O O . SER A 1 77 ? -3.622 7.124 2.702 1.00 97.19 77 SER A O 1
ATOM 587 N N . PRO A 1 78 ? -5.257 6.922 1.166 1.00 96.50 78 PRO A N 1
ATOM 588 C CA . PRO A 1 78 ? -6.256 7.630 1.959 1.00 96.50 78 PRO A CA 1
ATOM 589 C C . PRO A 1 78 ? -6.518 6.909 3.288 1.00 96.50 78 PRO A C 1
ATOM 591 O O . PRO A 1 78 ? -6.215 5.719 3.430 1.00 96.50 78 PRO A O 1
ATOM 594 N N . SER A 1 79 ? -7.107 7.611 4.257 1.00 96.19 79 SER A N 1
ATOM 595 C CA . SER A 1 79 ? -7.573 6.929 5.461 1.00 96.19 79 SER A CA 1
ATOM 596 C C . SER A 1 79 ? -8.789 6.056 5.149 1.00 96.19 79 SER A C 1
ATOM 598 O O . SER A 1 79 ? -9.607 6.394 4.288 1.00 96.19 79 SER A O 1
ATOM 600 N N . VAL A 1 80 ? -8.870 4.906 5.811 1.00 95.56 80 VAL A N 1
ATOM 601 C CA . VAL A 1 80 ? -9.970 3.955 5.670 1.00 95.56 80 VAL A CA 1
ATOM 602 C C . VAL A 1 80 ? -10.393 3.488 7.055 1.00 95.56 80 VAL A C 1
ATOM 604 O O . VAL A 1 80 ? -9.576 2.970 7.822 1.00 95.56 80 VAL A O 1
ATOM 607 N N . ARG A 1 81 ? -11.687 3.618 7.352 1.00 95.50 81 ARG A N 1
ATOM 608 C CA . ARG A 1 81 ? -12.313 2.996 8.518 1.00 95.50 81 ARG A CA 1
ATOM 609 C C . ARG A 1 81 ? -12.494 1.510 8.256 1.00 95.50 81 ARG A C 1
ATOM 611 O O . ARG A 1 81 ? -13.256 1.130 7.366 1.00 95.50 81 ARG A O 1
ATOM 618 N N . LEU A 1 82 ? -11.845 0.666 9.047 1.00 94.88 82 LEU A N 1
ATOM 619 C CA . LEU A 1 82 ? -12.084 -0.769 8.982 1.00 94.88 82 LEU A CA 1
ATOM 620 C C . LEU A 1 82 ? -13.430 -1.117 9.625 1.00 94.88 82 LEU A C 1
ATOM 622 O O . LEU A 1 82 ? -13.809 -0.498 10.628 1.00 94.88 82 LEU A O 1
ATOM 626 N N . PRO A 1 83 ? -14.153 -2.113 9.085 1.00 92.25 83 PRO A N 1
ATOM 627 C CA . PRO A 1 83 ? -15.357 -2.618 9.721 1.00 92.25 83 PRO A CA 1
ATOM 628 C C . PRO A 1 83 ? -15.008 -3.228 11.080 1.00 92.25 83 PRO A C 1
ATOM 630 O O . PRO A 1 83 ? -13.885 -3.680 11.310 1.00 92.25 83 PRO A O 1
ATOM 633 N N . ASN A 1 84 ? -15.979 -3.233 11.991 1.00 92.56 84 ASN A N 1
ATOM 634 C CA . ASN A 1 84 ? -15.901 -4.1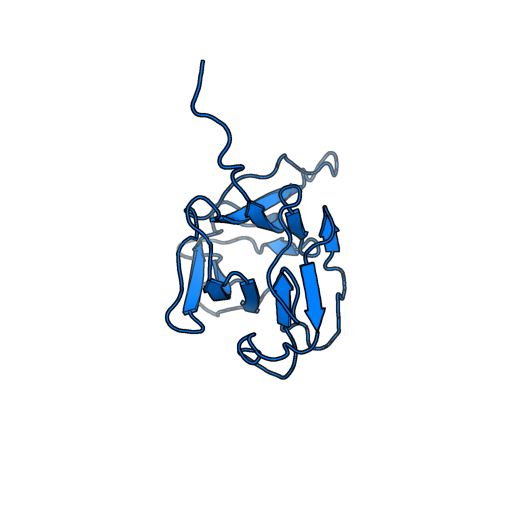11 13.154 1.00 92.56 84 ASN A CA 1
ATOM 635 C C . ASN A 1 84 ? -16.113 -5.555 12.689 1.00 92.56 84 ASN A C 1
ATOM 637 O O . ASN A 1 84 ? -16.840 -5.781 11.724 1.00 92.56 84 ASN A O 1
ATOM 641 N N . VAL A 1 85 ? -15.523 -6.500 13.410 1.00 89.06 85 VAL A N 1
ATOM 642 C CA . VAL A 1 85 ? -15.685 -7.938 13.175 1.00 89.06 85 VAL A CA 1
ATOM 643 C C . VAL A 1 85 ? -16.207 -8.627 14.426 1.00 89.06 85 VAL A C 1
ATOM 645 O O . VAL A 1 85 ? -16.016 -8.142 15.546 1.00 89.06 85 VAL A O 1
ATOM 648 N N . SER A 1 86 ? -16.877 -9.756 14.240 1.00 89.56 86 SER A N 1
ATOM 649 C CA . SER A 1 86 ? -17.453 -10.581 15.294 1.00 89.56 86 SER A CA 1
ATOM 650 C C . SER A 1 86 ? -17.321 -12.072 14.980 1.00 89.56 86 SER A C 1
ATOM 652 O O . SER A 1 86 ? -17.390 -12.490 13.830 1.00 89.56 86 SER A O 1
ATOM 654 N N . GLY A 1 87 ? -17.158 -12.899 16.015 1.00 88.88 87 GLY A N 1
ATOM 655 C CA . GLY A 1 87 ? -16.991 -14.342 15.826 1.00 88.88 87 GLY A CA 1
ATOM 656 C C . GLY A 1 87 ? -15.756 -14.662 14.980 1.00 88.88 87 GLY A C 1
ATOM 657 O O . GLY A 1 87 ? -14.658 -14.252 15.343 1.00 88.88 87 GLY A O 1
ATOM 658 N N . ASP A 1 88 ? -15.968 -15.371 13.871 1.00 88.12 88 ASP A N 1
ATOM 659 C CA . ASP A 1 88 ? -14.916 -15.841 12.960 1.00 88.12 88 ASP A CA 1
ATOM 660 C C . ASP A 1 88 ? -14.683 -14.888 11.768 1.00 88.12 88 ASP A C 1
ATOM 662 O O . ASP A 1 88 ? -14.104 -15.285 10.764 1.00 88.12 88 ASP A O 1
ATOM 666 N N . GLU A 1 89 ? -15.190 -13.654 11.839 1.00 88.44 89 GLU A N 1
ATOM 667 C CA . GLU A 1 89 ? -15.007 -12.632 10.807 1.00 88.44 89 GLU A CA 1
ATOM 668 C C . GLU A 1 89 ? -13.579 -12.063 10.797 1.00 88.44 89 GLU A C 1
ATOM 670 O O . GLU A 1 89 ? -13.067 -11.620 11.825 1.00 88.44 89 GLU A O 1
ATOM 675 N N . GLU A 1 90 ? -12.970 -11.998 9.612 1.00 90.00 90 GLU A N 1
ATOM 676 C CA . GLU A 1 90 ? -11.613 -11.460 9.418 1.00 90.00 90 GLU A CA 1
ATOM 677 C C . GLU A 1 90 ? -11.607 -10.139 8.628 1.00 90.00 90 GLU A C 1
ATOM 679 O O . GLU A 1 90 ? -12.638 -9.678 8.158 1.00 90.00 90 GLU A O 1
ATOM 684 N N . VAL A 1 91 ? -10.463 -9.473 8.485 1.00 93.38 91 VAL A N 1
ATOM 685 C CA . VAL A 1 91 ? -10.312 -8.275 7.644 1.00 93.38 91 VAL A CA 1
ATOM 686 C C . VAL A 1 91 ? -9.017 -8.385 6.849 1.00 93.38 91 VAL A C 1
ATOM 688 O O . VAL A 1 91 ? -7.957 -8.307 7.444 1.00 93.38 91 VAL A O 1
ATOM 691 N N . HIS A 1 92 ? -9.058 -8.500 5.518 1.00 93.75 92 HIS A N 1
ATOM 692 C CA . HIS A 1 92 ? -7.839 -8.799 4.730 1.00 93.75 92 HIS A CA 1
ATOM 693 C C . HIS A 1 92 ? -7.409 -7.733 3.728 1.00 93.75 92 HIS A C 1
ATOM 695 O O . HIS A 1 92 ? -8.040 -7.595 2.687 1.00 93.75 92 HIS A O 1
ATOM 701 N N . LEU A 1 93 ? -6.268 -7.072 3.907 1.00 94.69 93 LEU A N 1
ATOM 702 C CA . LEU A 1 93 ? -5.676 -6.315 2.800 1.00 94.69 93 LEU A CA 1
ATOM 703 C C . LEU A 1 93 ? -5.154 -7.268 1.727 1.00 94.69 93 LEU A C 1
ATOM 705 O O . LEU A 1 93 ? -4.250 -8.059 1.984 1.00 94.69 93 LEU A O 1
ATOM 709 N N . ARG A 1 94 ? -5.661 -7.127 0.500 1.00 93.44 94 ARG A N 1
ATOM 710 C CA . ARG A 1 94 ? -5.119 -7.820 -0.665 1.00 93.44 94 ARG A CA 1
ATOM 711 C C . ARG A 1 94 ? -4.603 -6.822 -1.693 1.00 93.44 94 ARG A C 1
ATOM 713 O O . ARG A 1 94 ? -4.996 -5.658 -1.754 1.00 93.44 94 ARG A O 1
ATOM 720 N N . PHE A 1 95 ? -3.631 -7.239 -2.480 1.00 93.88 95 PHE A N 1
ATOM 721 C CA . PHE A 1 95 ? -3.163 -6.452 -3.615 1.00 93.88 95 PHE A CA 1
ATOM 722 C C . PHE A 1 95 ? -2.306 -7.327 -4.512 1.00 93.88 95 PHE A C 1
ATOM 724 O O . PHE A 1 95 ? -1.638 -8.256 -4.063 1.00 93.88 95 PHE A O 1
ATOM 731 N N . TRP A 1 96 ? -2.322 -7.016 -5.795 1.00 94.75 96 TRP A N 1
ATOM 732 C CA . TRP A 1 96 ? -1.370 -7.548 -6.743 1.00 94.75 96 TRP A CA 1
ATOM 733 C C . TRP A 1 96 ? -0.108 -6.700 -6.709 1.00 94.75 96 TRP A C 1
ATOM 735 O O . TRP A 1 96 ? -0.164 -5.470 -6.732 1.00 94.75 96 TRP A O 1
ATOM 745 N N . GLN A 1 97 ? 1.034 -7.369 -6.680 1.00 93.69 97 GLN A N 1
ATOM 746 C CA . GLN A 1 97 ? 2.337 -6.733 -6.752 1.00 93.69 97 GLN A CA 1
ATOM 747 C C . GLN A 1 97 ? 3.239 -7.414 -7.770 1.00 93.69 97 GLN A C 1
ATOM 749 O O . GLN A 1 97 ? 3.262 -8.641 -7.890 1.00 93.69 97 GLN A O 1
ATOM 754 N N . TRP A 1 98 ? 4.012 -6.601 -8.472 1.00 92.38 98 TRP A N 1
ATOM 755 C CA . TRP A 1 98 ? 5.192 -7.029 -9.207 1.00 92.38 98 TRP A CA 1
ATOM 756 C C . TRP A 1 98 ? 6.384 -6.327 -8.584 1.00 92.38 98 TRP A C 1
ATOM 758 O O . TRP A 1 98 ? 6.311 -5.136 -8.292 1.00 92.38 98 TRP A O 1
ATOM 768 N N . PHE A 1 99 ? 7.480 -7.042 -8.379 1.00 90.00 99 PHE A N 1
ATOM 769 C CA . PHE A 1 99 ? 8.701 -6.436 -7.872 1.00 90.00 99 PHE A CA 1
ATOM 770 C C . PHE A 1 99 ? 9.949 -7.002 -8.533 1.00 90.00 99 PHE A C 1
ATOM 772 O O . PHE A 1 99 ? 10.034 -8.187 -8.869 1.00 90.00 99 PHE A O 1
ATOM 779 N N . SER A 1 100 ? 10.946 -6.141 -8.654 1.00 89.75 100 SER A N 1
ATOM 780 C CA . SER A 1 100 ? 12.337 -6.495 -8.882 1.00 89.75 100 SER A CA 1
ATOM 781 C C . SER A 1 100 ? 13.166 -5.550 -8.017 1.00 89.75 100 SER A C 1
ATOM 783 O O . SER A 1 100 ? 12.856 -4.367 -7.928 1.00 89.75 100 SER A O 1
ATOM 785 N N . TYR A 1 101 ? 14.146 -6.073 -7.299 1.00 88.38 101 TYR A N 1
ATOM 786 C CA . TYR A 1 101 ? 14.970 -5.335 -6.353 1.00 88.38 101 TYR A CA 1
ATOM 787 C C . TYR A 1 101 ? 16.426 -5.714 -6.539 1.00 88.38 101 TYR A C 1
ATOM 789 O O . TYR A 1 101 ? 16.767 -6.877 -6.788 1.00 88.38 101 TYR A O 1
ATOM 797 N N . THR A 1 102 ? 17.296 -4.725 -6.372 1.00 87.50 102 THR A N 1
ATOM 798 C CA . THR A 1 102 ? 18.726 -4.957 -6.198 1.00 87.50 102 THR A CA 1
ATOM 799 C C . THR A 1 102 ? 18.996 -5.571 -4.822 1.00 87.50 102 THR A C 1
ATOM 801 O O . THR A 1 102 ? 18.191 -5.406 -3.904 1.00 87.50 102 THR A O 1
ATOM 804 N N . PRO A 1 103 ? 20.105 -6.315 -4.652 1.00 87.06 103 PRO A N 1
ATOM 805 C CA . PRO A 1 103 ? 20.458 -6.869 -3.350 1.00 87.06 103 PRO A CA 1
ATOM 806 C C . PRO A 1 103 ? 20.490 -5.789 -2.263 1.00 87.06 103 PRO A C 1
ATOM 808 O O . PRO A 1 103 ? 21.049 -4.718 -2.484 1.00 87.06 103 PRO A O 1
ATOM 811 N N . ASN A 1 104 ? 19.945 -6.120 -1.090 1.00 85.88 104 ASN A N 1
ATOM 812 C CA . ASN A 1 104 ? 19.797 -5.264 0.098 1.00 85.88 104 ASN A CA 1
ATOM 813 C C . ASN A 1 104 ? 18.682 -4.208 0.045 1.00 85.88 104 ASN A C 1
ATOM 815 O O . ASN A 1 104 ? 18.370 -3.637 1.086 1.00 85.88 104 ASN A O 1
ATOM 819 N N . ASP A 1 105 ? 18.036 -3.998 -1.100 1.00 90.88 105 ASP A N 1
ATOM 820 C CA . ASP A 1 105 ? 16.832 -3.172 -1.169 1.00 90.88 105 ASP A CA 1
ATOM 821 C C . ASP A 1 105 ? 15.590 -4.026 -0.903 1.00 90.88 105 ASP A C 1
ATOM 823 O O . ASP A 1 105 ? 15.569 -5.236 -1.161 1.00 90.88 105 ASP A O 1
ATOM 827 N N . ALA A 1 106 ? 14.545 -3.396 -0.373 1.00 92.88 106 ALA A N 1
ATOM 828 C CA . ALA A 1 106 ? 13.332 -4.100 0.011 1.00 92.88 106 ALA A CA 1
ATOM 829 C C . ALA A 1 106 ? 12.090 -3.206 -0.004 1.00 92.88 106 ALA A C 1
ATOM 831 O O . ALA A 1 106 ? 12.151 -1.978 -0.096 1.00 92.88 106 ALA A O 1
ATOM 832 N N . GLY A 1 107 ? 10.942 -3.862 0.078 1.00 94.31 107 GLY A N 1
ATOM 833 C CA . GLY A 1 107 ? 9.632 -3.272 0.284 1.00 94.31 107 GLY A CA 1
ATOM 834 C C . GLY A 1 107 ? 8.998 -3.806 1.556 1.00 94.31 107 GLY A C 1
ATOM 835 O O . GLY A 1 107 ? 9.224 -4.954 1.939 1.00 94.31 107 GLY A O 1
ATOM 836 N N . TYR A 1 108 ? 8.171 -2.987 2.189 1.00 96.44 108 TYR A N 1
ATOM 837 C CA . TYR A 1 108 ? 7.363 -3.371 3.339 1.00 96.44 108 TYR A CA 1
ATOM 838 C C . TYR A 1 108 ? 5.959 -2.811 3.178 1.00 96.44 108 TYR A C 1
ATOM 840 O O . TYR A 1 108 ? 5.787 -1.668 2.751 1.00 96.44 108 TYR A O 1
ATOM 848 N N . VAL A 1 109 ? 4.956 -3.586 3.574 1.00 98.12 109 VAL A N 1
ATOM 849 C CA . VAL A 1 109 ? 3.627 -3.041 3.833 1.00 98.12 109 VAL A CA 1
ATOM 850 C C . VAL A 1 109 ? 3.591 -2.583 5.282 1.00 98.12 109 VAL A C 1
ATOM 852 O O . VAL A 1 109 ? 3.983 -3.314 6.196 1.00 98.12 109 VAL A O 1
ATOM 855 N N . GLN A 1 110 ? 3.141 -1.355 5.482 1.00 98.44 110 GLN A N 1
ATOM 856 C CA . GLN A 1 110 ? 3.062 -0.689 6.766 1.00 98.44 110 GLN A CA 1
ATOM 857 C C . GLN A 1 110 ? 1.643 -0.218 7.046 1.00 98.44 110 GLN A C 1
ATOM 859 O O . GLN A 1 110 ? 0.853 0.019 6.133 1.00 98.44 110 GLN A O 1
ATOM 864 N N . ILE A 1 111 ? 1.350 -0.035 8.325 1.00 98.62 111 ILE A N 1
ATOM 865 C CA . ILE A 1 111 ? 0.095 0.520 8.808 1.00 98.62 111 ILE A CA 1
ATOM 866 C C . ILE A 1 111 ? 0.376 1.673 9.767 1.00 98.62 111 ILE A C 1
ATOM 868 O O . ILE A 1 111 ? 1.337 1.637 10.539 1.00 98.62 111 ILE A O 1
ATOM 872 N N . SER A 1 112 ? -0.463 2.698 9.708 1.00 98.75 112 SER A N 1
ATOM 873 C CA . SER A 1 112 ? -0.565 3.739 10.729 1.00 98.75 112 SER A CA 1
ATOM 874 C C . SER A 1 112 ? -2.024 3.825 11.152 1.00 98.75 112 SER A C 1
ATOM 876 O O . SER A 1 112 ? -2.920 3.739 10.309 1.00 98.75 112 SER A O 1
ATOM 878 N N . VAL A 1 113 ? -2.264 3.937 12.454 1.00 98.75 113 VAL A N 1
ATOM 879 C CA . VAL A 1 113 ? -3.601 3.901 13.053 1.00 98.75 113 VAL A CA 1
ATOM 880 C C . VAL A 1 113 ? -3.904 5.264 13.651 1.00 98.75 113 VAL A C 1
ATOM 882 O O . VAL A 1 113 ? -3.071 5.825 14.365 1.00 98.75 113 VAL A O 1
ATOM 885 N N . GLN A 1 114 ? -5.087 5.800 13.367 1.00 98.62 114 GLN A N 1
ATOM 886 C CA . GLN A 1 114 ? -5.536 7.035 13.987 1.00 98.62 114 GLN A CA 1
ATOM 887 C C . GLN A 1 114 ? -6.075 6.753 15.390 1.00 98.62 114 GLN A C 1
ATOM 889 O O . GLN A 1 114 ? -6.868 5.835 15.607 1.00 98.62 114 GLN A O 1
ATOM 894 N N . ASP A 1 115 ? -5.659 7.571 16.345 1.00 97.75 115 ASP A N 1
ATOM 895 C CA . ASP A 1 115 ? -6.267 7.626 17.663 1.00 97.75 115 ASP A CA 1
ATOM 896 C C . ASP A 1 115 ? -7.603 8.384 17.581 1.00 97.75 115 ASP A C 1
ATOM 898 O O . ASP A 1 115 ? -7.637 9.568 17.244 1.00 97.75 115 ASP A O 1
ATOM 902 N N . ASP A 1 116 ? -8.710 7.708 17.899 1.00 94.38 116 ASP A N 1
ATOM 903 C CA . ASP A 1 116 ? -10.067 8.264 17.761 1.00 94.38 116 ASP A CA 1
ATOM 904 C C . ASP A 1 116 ? -10.338 9.456 18.712 1.00 94.38 116 ASP A C 1
ATOM 906 O O . ASP A 1 116 ? -11.290 10.207 18.503 1.00 94.38 116 ASP A O 1
ATOM 910 N N . THR A 1 117 ? -9.525 9.653 19.760 1.00 95.88 117 THR A N 1
ATOM 911 C CA . THR A 1 117 ? -9.716 10.739 20.744 1.00 95.88 117 THR A CA 1
ATOM 912 C C . THR A 1 117 ? -8.979 12.008 20.332 1.00 95.88 117 THR A C 1
ATOM 914 O O . THR A 1 117 ? -9.504 13.114 20.447 1.00 95.88 117 THR A O 1
ATOM 917 N N . THR A 1 118 ? -7.740 11.857 19.879 1.00 97.38 118 THR A N 1
ATOM 918 C CA . THR A 1 118 ? -6.826 12.963 19.569 1.00 97.38 118 THR A CA 1
ATOM 919 C C . THR A 1 118 ? -6.759 13.272 18.077 1.00 97.38 118 THR A C 1
ATOM 921 O O . THR A 1 118 ? -6.316 14.354 17.696 1.00 97.38 118 THR A O 1
ATOM 924 N N . GLY A 1 119 ? -7.174 12.334 17.222 1.00 96.81 119 GLY A N 1
ATOM 925 C CA . GLY A 1 119 ? -7.026 12.405 15.769 1.00 96.81 119 GLY A CA 1
ATOM 926 C C . GLY A 1 119 ? -5.585 12.227 15.280 1.00 96.81 119 GLY A C 1
ATOM 927 O O . GLY A 1 119 ? -5.340 12.346 14.075 1.00 96.81 119 GLY A O 1
ATOM 928 N N . ALA A 1 120 ? -4.633 11.962 16.181 1.00 98.12 120 ALA A N 1
ATOM 929 C CA . ALA A 1 120 ? -3.228 11.766 15.847 1.00 98.12 120 ALA A CA 1
ATOM 930 C C . ALA A 1 120 ? -2.999 10.398 15.190 1.00 98.12 120 ALA A C 1
ATOM 932 O O . ALA A 1 120 ? -3.651 9.415 15.530 1.00 98.12 120 ALA A O 1
ATOM 933 N N . TRP A 1 121 ? -2.053 10.341 14.256 1.00 98.44 121 TRP A N 1
ATOM 934 C CA . TRP A 1 121 ? -1.628 9.101 13.610 1.00 98.44 121 TRP A CA 1
ATOM 935 C C . TRP A 1 121 ? -0.472 8.474 14.387 1.00 98.44 121 TRP A C 1
ATOM 937 O O . TRP A 1 121 ? 0.451 9.185 14.786 1.00 98.44 121 TRP A O 1
ATOM 947 N N . SER A 1 122 ? -0.514 7.157 14.589 1.00 98.62 122 SER A N 1
ATOM 948 C CA . SER A 1 122 ? 0.608 6.410 15.157 1.00 98.62 122 SER A CA 1
ATOM 949 C C . SER A 1 122 ? 1.829 6.450 14.238 1.00 98.62 122 SER A C 1
ATOM 951 O O . SER A 1 122 ? 1.703 6.628 13.020 1.00 98.62 122 SER A O 1
ATOM 953 N N . ASP A 1 123 ? 3.002 6.157 14.799 1.00 98.38 123 ASP A N 1
ATOM 954 C CA . ASP A 1 123 ? 4.156 5.780 13.986 1.00 98.38 123 ASP A CA 1
ATOM 955 C C . ASP A 1 123 ? 3.811 4.586 13.079 1.00 98.38 123 ASP A C 1
ATOM 957 O O . ASP A 1 123 ? 2.920 3.778 13.375 1.00 98.38 123 ASP A O 1
ATOM 961 N N . TRP A 1 124 ? 4.510 4.497 11.948 1.00 98.38 124 TRP A N 1
ATOM 962 C CA . TRP A 1 124 ? 4.330 3.420 10.980 1.00 98.38 124 TRP A CA 1
ATOM 963 C C . TRP A 1 124 ? 4.891 2.102 11.515 1.00 98.38 124 TRP A C 1
ATOM 965 O O . TRP A 1 124 ? 6.053 2.037 11.915 1.00 98.38 124 TRP A O 1
ATOM 975 N N . ALA A 1 125 ? 4.092 1.040 11.448 1.00 98.38 125 ALA A N 1
ATOM 976 C CA . ALA A 1 125 ? 4.497 -0.314 11.819 1.00 98.38 125 ALA A CA 1
ATOM 977 C C . ALA A 1 125 ? 4.458 -1.252 10.607 1.00 98.38 125 ALA A C 1
ATOM 979 O O . ALA A 1 125 ? 3.524 -1.186 9.811 1.00 98.38 125 ALA A O 1
ATOM 980 N N . ASN A 1 126 ? 5.449 -2.140 10.471 1.00 97.94 126 ASN A N 1
ATOM 981 C CA . ASN A 1 126 ? 5.452 -3.174 9.431 1.00 97.94 126 ASN A CA 1
ATOM 982 C C . ASN A 1 126 ? 4.391 -4.241 9.732 1.00 97.94 126 ASN A C 1
ATOM 984 O O . ASN A 1 126 ? 4.361 -4.785 10.833 1.00 97.94 126 ASN A O 1
ATOM 988 N N . ILE A 1 127 ? 3.580 -4.572 8.728 1.00 98.00 127 ILE A N 1
ATOM 989 C CA . ILE A 1 127 ? 2.581 -5.655 8.765 1.00 98.00 127 ILE A CA 1
ATOM 990 C C . ILE A 1 127 ? 2.881 -6.768 7.752 1.00 98.00 127 ILE 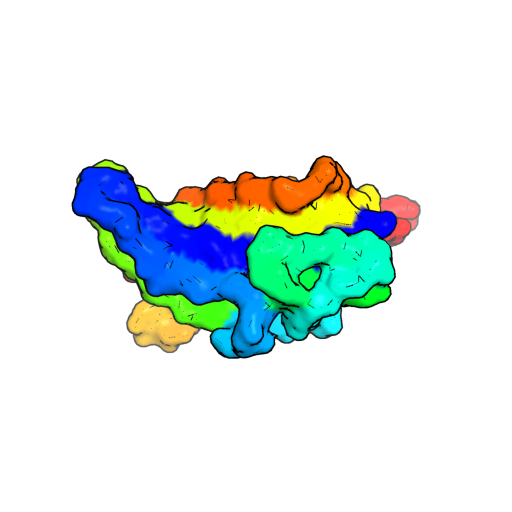A C 1
ATOM 992 O O . ILE A 1 127 ? 2.146 -7.744 7.664 1.00 98.00 127 ILE A O 1
ATOM 996 N N . SER A 1 128 ? 3.976 -6.645 7.000 1.00 97.12 128 SER A N 1
ATOM 997 C CA . SER A 1 128 ? 4.517 -7.707 6.155 1.00 97.12 128 SER A CA 1
ATOM 998 C C . SER A 1 128 ? 5.967 -8.018 6.522 1.00 97.12 128 SER A C 1
ATOM 1000 O O . SER A 1 128 ? 6.685 -7.183 7.078 1.00 97.12 128 SER A O 1
ATOM 1002 N N . ASN A 1 129 ? 6.433 -9.199 6.115 1.00 95.81 129 ASN A N 1
ATOM 1003 C CA . ASN A 1 129 ? 7.866 -9.448 5.968 1.00 95.81 129 ASN A CA 1
ATOM 1004 C C . ASN A 1 129 ? 8.458 -8.562 4.857 1.00 95.81 129 ASN A C 1
ATOM 1006 O O . ASN A 1 129 ? 7.721 -7.995 4.042 1.00 95.81 129 ASN A O 1
ATOM 1010 N N . ALA A 1 130 ? 9.789 -8.475 4.816 1.00 94.44 130 ALA A N 1
ATOM 1011 C CA . ALA A 1 130 ? 10.501 -7.804 3.735 1.00 94.44 130 ALA A CA 1
ATOM 1012 C C . ALA A 1 130 ? 10.186 -8.460 2.380 1.00 94.44 130 ALA A C 1
ATOM 1014 O O . ALA A 1 130 ? 10.277 -9.681 2.234 1.00 94.44 130 ALA A O 1
ATOM 1015 N N . ILE A 1 131 ? 9.872 -7.635 1.387 1.00 94.62 131 ILE A N 1
ATOM 1016 C CA . ILE A 1 131 ? 9.671 -8.013 -0.012 1.00 94.62 131 ILE A CA 1
ATOM 1017 C C . ILE A 1 131 ? 10.948 -7.641 -0.761 1.00 94.62 131 ILE A C 1
ATOM 1019 O O . ILE A 1 131 ? 11.306 -6.471 -0.818 1.00 94.62 131 ILE A O 1
ATOM 1023 N N . TRP A 1 132 ? 11.667 -8.621 -1.300 1.00 93.06 132 TRP A N 1
ATOM 1024 C CA . TRP A 1 132 ? 12.982 -8.414 -1.912 1.00 93.06 132 TRP A CA 1
ATOM 1025 C C . TRP A 1 132 ? 13.225 -9.417 -3.041 1.00 93.06 132 TRP A C 1
ATOM 1027 O O . TRP A 1 132 ? 12.468 -10.371 -3.230 1.00 93.06 132 TRP A O 1
ATOM 1037 N N . GLY A 1 133 ? 14.299 -9.213 -3.803 1.00 91.50 133 GLY A N 1
ATOM 1038 C CA . GLY A 1 133 ? 14.614 -10.043 -4.963 1.00 91.50 133 GLY A CA 1
ATOM 1039 C C . GLY A 1 133 ? 13.711 -9.720 -6.152 1.00 91.50 133 GLY A C 1
ATOM 1040 O O . GLY A 1 133 ? 13.394 -8.564 -6.399 1.00 91.50 133 GLY A O 1
ATOM 1041 N N . THR A 1 134 ? 13.335 -10.722 -6.944 1.00 90.81 134 THR A N 1
ATOM 1042 C CA . THR A 1 134 ? 12.511 -10.518 -8.146 1.00 90.81 134 THR A CA 1
ATOM 1043 C C . THR A 1 134 ? 11.349 -11.495 -8.180 1.00 90.81 134 THR A C 1
ATOM 1045 O O . THR A 1 134 ? 11.526 -12.696 -7.989 1.00 90.81 134 THR A O 1
ATOM 1048 N N . SER A 1 135 ? 10.159 -10.964 -8.436 1.00 91.94 135 SER A N 1
ATOM 1049 C CA . SER A 1 135 ? 8.944 -11.728 -8.698 1.00 91.94 135 SER A CA 1
ATOM 1050 C C . SER A 1 135 ? 8.954 -12.315 -10.114 1.00 91.94 135 SER A C 1
ATOM 1052 O O . SER A 1 135 ? 9.499 -11.723 -11.043 1.00 91.94 135 SER A O 1
ATOM 1054 N N . ALA A 1 136 ? 8.318 -13.473 -10.309 1.00 89.94 136 ALA A N 1
ATOM 1055 C CA . ALA A 1 136 ? 8.172 -14.081 -11.638 1.00 89.94 136 ALA A CA 1
ATOM 1056 C C . ALA A 1 136 ? 7.141 -13.354 -12.533 1.00 89.94 136 ALA A C 1
ATOM 1058 O O . ALA A 1 136 ? 7.029 -13.642 -13.722 1.00 89.94 136 ALA A O 1
ATOM 1059 N N . GLY A 1 137 ? 6.368 -12.438 -11.954 1.00 89.31 137 GLY A N 1
ATOM 1060 C CA . GLY A 1 137 ? 5.210 -11.783 -12.544 1.00 89.31 137 GLY A CA 1
ATOM 1061 C C . GLY A 1 137 ? 4.375 -11.131 -11.443 1.00 89.31 137 GLY A C 1
ATOM 1062 O O . GLY A 1 137 ? 4.799 -11.072 -10.289 1.00 89.31 137 GLY A O 1
ATOM 1063 N N . TRP A 1 138 ? 3.181 -10.656 -11.793 1.00 90.38 138 TRP A N 1
ATOM 1064 C CA . TRP A 1 138 ? 2.232 -10.177 -10.792 1.00 90.38 138 TRP A CA 1
ATOM 1065 C C . TRP A 1 138 ? 1.855 -11.309 -9.832 1.00 90.38 138 TRP A C 1
ATOM 1067 O O . TRP A 1 138 ? 1.522 -12.416 -10.252 1.00 90.38 138 TRP A O 1
ATOM 1077 N N . SER A 1 139 ? 1.913 -11.021 -8.538 1.00 91.75 139 SER A N 1
ATOM 1078 C CA . SER A 1 139 ? 1.627 -11.959 -7.456 1.00 91.75 139 SER A CA 1
ATOM 1079 C C . SER A 1 139 ? 0.654 -11.336 -6.464 1.00 91.75 139 SER A C 1
ATOM 1081 O O . SER A 1 139 ? 0.738 -10.141 -6.183 1.00 91.75 139 SER A O 1
ATOM 1083 N N . LEU A 1 140 ? -0.286 -12.133 -5.959 1.00 92.56 140 LEU A N 1
ATOM 1084 C CA . LEU A 1 140 ? -1.248 -11.684 -4.959 1.00 92.56 140 LEU A CA 1
ATOM 1085 C C . LEU A 1 140 ? -0.599 -11.719 -3.570 1.00 92.56 140 LEU A C 1
ATOM 1087 O O . LEU A 1 140 ? -0.095 -12.759 -3.149 1.00 92.56 140 LEU A O 1
ATOM 1091 N N . MET A 1 141 ? -0.644 -10.594 -2.863 1.00 93.12 141 MET A N 1
ATOM 1092 C CA . MET A 1 141 ? -0.394 -10.504 -1.428 1.00 93.12 141 MET A CA 1
ATOM 1093 C C . MET A 1 141 ? -1.731 -10.506 -0.686 1.00 93.12 141 MET A C 1
ATOM 1095 O O . MET A 1 141 ? -2.683 -9.862 -1.129 1.00 93.12 141 MET A O 1
ATOM 1099 N N . ASP A 1 142 ? -1.770 -11.195 0.450 1.00 94.88 142 ASP A N 1
ATOM 1100 C CA . ASP A 1 142 ? -2.870 -11.186 1.412 1.00 94.88 142 ASP A CA 1
ATOM 1101 C C . ASP A 1 142 ? -2.281 -10.960 2.809 1.00 94.88 142 ASP A C 1
ATOM 1103 O O . ASP A 1 142 ? -1.357 -11.671 3.212 1.00 94.88 142 ASP A O 1
ATOM 1107 N N . LEU A 1 143 ? -2.769 -9.936 3.505 1.00 95.94 143 LEU A N 1
ATOM 1108 C CA . LEU A 1 143 ? -2.387 -9.595 4.868 1.00 95.94 143 LEU A CA 1
ATOM 1109 C C . LEU A 1 143 ? -3.636 -9.493 5.738 1.00 95.94 143 LEU A C 1
ATOM 1111 O O . LEU A 1 143 ? -4.525 -8.680 5.472 1.00 95.94 143 LEU A O 1
ATOM 1115 N N . ASP A 1 144 ? -3.655 -10.275 6.811 1.00 95.94 144 ASP A N 1
ATOM 1116 C CA . ASP A 1 144 ? -4.682 -10.199 7.840 1.00 95.94 144 ASP A CA 1
ATOM 1117 C C . ASP A 1 144 ? -4.520 -8.912 8.672 1.00 95.94 144 ASP A C 1
ATOM 1119 O O . ASP A 1 144 ? -3.482 -8.652 9.286 1.00 95.94 144 ASP A O 1
ATOM 1123 N N . LEU A 1 145 ? -5.564 -8.089 8.668 1.00 96.69 145 LEU A N 1
ATOM 1124 C CA . LEU A 1 145 ? -5.716 -6.843 9.412 1.00 96.69 145 LEU A CA 1
ATOM 1125 C C . LEU A 1 145 ? -6.784 -6.941 10.509 1.00 96.69 145 LEU A C 1
ATOM 1127 O O . LEU A 1 145 ? -7.174 -5.910 11.059 1.00 96.69 145 LEU A O 1
ATOM 1131 N N . THR A 1 146 ? -7.269 -8.133 10.852 1.00 95.75 146 THR A N 1
ATOM 1132 C CA . THR A 1 146 ? -8.353 -8.345 11.829 1.00 95.75 146 THR A CA 1
ATOM 1133 C C . THR A 1 146 ? -8.047 -7.693 13.179 1.00 95.75 146 THR A C 1
ATOM 1135 O O . THR A 1 146 ? -8.929 -7.113 13.809 1.00 95.75 146 THR A O 1
ATOM 1138 N N . ALA A 1 147 ? -6.774 -7.658 13.588 1.00 96.75 147 ALA A N 1
ATOM 1139 C CA . ALA A 1 147 ? -6.324 -6.962 14.800 1.00 96.75 147 ALA A CA 1
ATOM 1140 C C . ALA A 1 147 ? -6.588 -5.438 14.798 1.00 96.75 147 ALA A C 1
ATOM 1142 O O . ALA A 1 147 ? -6.580 -4.805 15.855 1.00 96.75 147 ALA A O 1
ATOM 1143 N N . TYR A 1 148 ? -6.829 -4.847 13.627 1.00 96.94 148 TYR A N 1
ATOM 1144 C CA . TYR A 1 148 ? -7.143 -3.433 13.421 1.00 96.94 148 TYR A CA 1
ATOM 1145 C C . TYR A 1 148 ? -8.623 -3.199 13.085 1.00 96.94 148 TYR A C 1
ATOM 1147 O O . TYR A 1 148 ? -8.995 -2.086 12.709 1.00 96.94 148 TYR A O 1
ATOM 1155 N N . ALA A 1 149 ? -9.480 -4.218 13.198 1.00 95.69 149 ALA A N 1
ATOM 1156 C CA . ALA A 1 149 ? -10.912 -4.071 12.969 1.00 95.69 149 ALA A CA 1
ATOM 1157 C C . ALA A 1 149 ? -11.495 -2.930 13.818 1.00 95.69 149 ALA A C 1
ATOM 1159 O O . ALA A 1 149 ? -11.121 -2.716 14.975 1.00 95.69 149 ALA A O 1
ATOM 1160 N N . GLY A 1 150 ? -12.392 -2.151 13.217 1.00 95.50 150 GLY A N 1
ATOM 1161 C CA . GLY A 1 150 ? -12.954 -0.970 13.859 1.00 95.50 150 GLY A CA 1
ATOM 1162 C C . GLY A 1 150 ? -11.928 0.132 14.142 1.00 95.50 150 GLY A C 1
ATOM 1163 O O . GLY A 1 150 ? -12.174 0.947 15.034 1.00 95.50 150 GLY A O 1
ATOM 1164 N N . LYS A 1 151 ? -10.797 0.190 13.424 1.00 97.75 151 LYS A N 1
ATOM 1165 C CA . LYS A 1 151 ? -9.828 1.301 13.465 1.00 97.75 151 LYS A CA 1
ATOM 1166 C C . LYS A 1 151 ? -9.829 2.115 12.171 1.00 97.75 151 LYS A C 1
ATOM 1168 O O . LYS A 1 151 ? -10.179 1.610 11.112 1.00 97.75 151 LYS A O 1
ATOM 1173 N N . GLU A 1 152 ? -9.470 3.394 12.268 1.00 98.12 152 GLU A N 1
ATOM 1174 C CA . GLU A 1 152 ? -9.214 4.257 11.117 1.00 98.12 152 GLU A CA 1
ATOM 1175 C C . GLU A 1 152 ? -7.730 4.113 10.817 1.00 98.12 152 GLU A C 1
ATOM 1177 O O . GLU A 1 152 ? -6.895 4.348 11.695 1.00 98.12 152 GLU A O 1
ATOM 1182 N N . ILE A 1 153 ? -7.398 3.668 9.612 1.00 98.38 153 ILE A N 1
ATOM 1183 C CA . ILE A 1 153 ? -6.027 3.307 9.264 1.00 98.38 153 ILE A CA 1
ATOM 1184 C C . ILE A 1 153 ? -5.574 3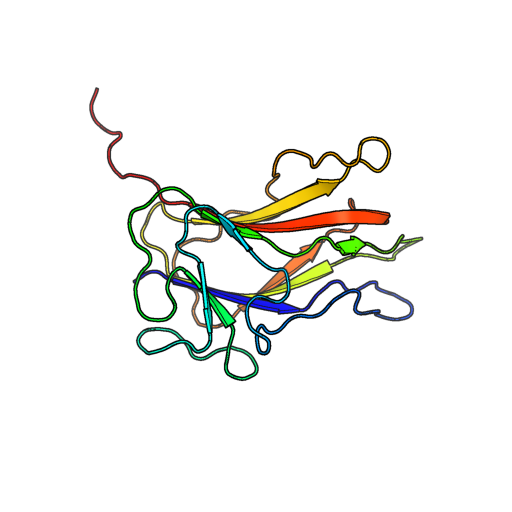.998 7.984 1.00 98.38 153 ILE A C 1
ATOM 1186 O O . ILE A 1 153 ? -6.386 4.431 7.169 1.00 98.38 153 ILE A O 1
ATOM 1190 N N . ARG A 1 154 ? -4.261 4.037 7.779 1.00 98.19 154 ARG A N 1
ATOM 1191 C CA . ARG A 1 154 ? -3.632 4.220 6.469 1.00 98.19 154 ARG A CA 1
ATOM 1192 C C . ARG A 1 154 ? -2.683 3.068 6.213 1.00 98.19 154 ARG A C 1
ATOM 1194 O O . ARG A 1 154 ? -2.006 2.604 7.130 1.00 98.19 154 ARG A O 1
ATOM 1201 N N . ILE A 1 155 ? -2.611 2.656 4.956 1.00 98.44 155 ILE A N 1
ATOM 1202 C CA . ILE A 1 155 ? -1.648 1.678 4.469 1.00 98.44 155 ILE A CA 1
ATOM 1203 C C . ILE A 1 155 ? -0.498 2.418 3.798 1.00 98.44 155 ILE A C 1
ATOM 1205 O O . ILE A 1 155 ? -0.700 3.365 3.039 1.00 98.44 155 ILE A O 1
ATOM 1209 N N . GLY A 1 156 ? 0.714 1.979 4.105 1.00 97.69 156 GLY A N 1
ATOM 1210 C CA . GLY A 1 156 ? 1.947 2.462 3.519 1.00 97.69 156 GLY A CA 1
ATOM 1211 C C . GLY A 1 156 ? 2.647 1.349 2.760 1.00 97.69 156 GLY A C 1
ATOM 1212 O O . GLY A 1 156 ? 2.888 0.290 3.324 1.00 97.69 156 GLY A O 1
ATOM 1213 N N . PHE A 1 157 ? 3.041 1.586 1.518 1.00 97.31 157 PHE A N 1
ATOM 1214 C CA . PHE A 1 157 ? 3.983 0.722 0.816 1.00 97.31 157 PHE A CA 1
ATOM 1215 C C . PHE A 1 157 ? 5.338 1.398 0.848 1.00 97.31 157 PHE A C 1
ATOM 1217 O O . PHE A 1 157 ? 5.552 2.408 0.181 1.00 97.31 157 PHE A O 1
ATOM 1224 N N . TRP A 1 158 ? 6.220 0.897 1.703 1.00 95.69 158 TRP A N 1
ATOM 1225 C CA . TRP A 1 158 ? 7.492 1.526 2.010 1.00 95.69 158 TRP A CA 1
ATOM 1226 C C . TRP A 1 158 ? 8.622 0.847 1.255 1.00 95.69 158 TRP A C 1
ATOM 1228 O O . TRP A 1 158 ? 8.907 -0.328 1.465 1.00 95.69 158 TRP A O 1
ATOM 1238 N N . HIS A 1 159 ? 9.257 1.605 0.373 1.00 93.00 159 HIS A N 1
ATOM 1239 C CA . HIS A 1 159 ? 10.457 1.231 -0.346 1.00 93.00 159 HIS A CA 1
ATOM 1240 C C . HIS A 1 159 ? 11.688 1.661 0.454 1.00 93.00 159 HIS A C 1
ATOM 1242 O O . HIS A 1 159 ? 11.820 2.831 0.822 1.00 93.00 159 HIS A O 1
ATOM 1248 N N . THR A 1 160 ? 12.609 0.730 0.679 1.00 90.88 160 THR A N 1
ATOM 1249 C CA . THR A 1 160 ? 13.892 0.986 1.331 1.00 90.88 160 THR A CA 1
ATOM 1250 C C . THR A 1 160 ? 15.031 0.646 0.399 1.00 90.88 160 THR A C 1
ATOM 1252 O O . THR A 1 160 ? 15.046 -0.449 -0.171 1.00 90.88 160 THR A O 1
ATOM 1255 N N . ILE A 1 161 ? 16.025 1.527 0.361 1.00 84.50 161 ILE A N 1
ATOM 1256 C CA . ILE A 1 161 ? 17.347 1.183 -0.140 1.00 84.50 161 ILE A CA 1
ATOM 1257 C C . ILE A 1 161 ? 18.324 1.048 1.018 1.00 84.50 161 ILE A C 1
ATOM 1259 O O . ILE A 1 161 ? 18.241 1.793 2.000 1.00 84.50 161 ILE A O 1
ATOM 1263 N N . VAL A 1 162 ? 19.268 0.123 0.894 1.00 75.12 162 VAL A N 1
ATOM 1264 C CA . VAL A 1 162 ? 20.425 0.067 1.789 1.00 75.12 162 VAL A CA 1
ATOM 1265 C C . VAL A 1 162 ? 21.629 0.560 1.010 1.00 75.12 162 VAL A C 1
ATOM 1267 O O . VAL A 1 162 ? 22.056 -0.052 0.030 1.00 75.12 162 VAL A O 1
ATOM 1270 N N . TYR A 1 163 ? 22.209 1.673 1.457 1.00 66.31 163 TYR A N 1
ATOM 1271 C CA . TYR A 1 163 ? 23.492 2.112 0.934 1.00 66.31 163 TYR A CA 1
ATOM 1272 C C . TYR A 1 163 ? 24.535 1.045 1.268 1.00 66.31 163 TYR A C 1
ATOM 1274 O O . TYR A 1 163 ? 24.831 0.796 2.435 1.00 66.31 163 TYR A O 1
ATOM 1282 N N . ALA A 1 164 ? 25.112 0.412 0.249 1.00 51.91 164 ALA A N 1
ATOM 1283 C CA . ALA A 1 164 ? 26.245 -0.487 0.416 1.00 51.91 164 ALA A CA 1
ATOM 1284 C C . ALA A 1 164 ? 27.524 0.313 0.740 1.00 51.91 164 ALA A C 1
ATOM 1286 O O . ALA A 1 164 ? 28.479 0.285 -0.025 1.00 51.91 164 ALA A O 1
ATOM 1287 N N . TYR A 1 165 ? 27.541 1.050 1.854 1.00 44.12 165 TYR A N 1
ATOM 1288 C CA . TYR A 1 165 ? 28.732 1.729 2.370 1.00 44.12 165 TYR A CA 1
ATOM 1289 C C . TYR A 1 165 ? 28.843 1.631 3.892 1.00 44.12 165 TYR A C 1
ATOM 1291 O O . TYR A 1 165 ? 29.230 2.596 4.532 1.00 44.12 165 TYR A O 1
ATOM 1299 N N . GLU A 1 166 ? 28.565 0.466 4.477 1.00 46.31 166 GLU A N 1
ATOM 1300 C CA . GLU A 1 166 ? 29.078 0.146 5.815 1.00 46.31 166 GLU A CA 1
ATOM 1301 C C . GLU A 1 166 ? 29.693 -1.254 5.820 1.00 46.31 166 GLU A C 1
ATOM 1303 O O . GLU A 1 166 ? 29.167 -2.225 6.348 1.00 46.31 166 GLU A O 1
ATOM 1308 N N . ASN A 1 167 ? 30.851 -1.348 5.176 1.00 51.22 167 ASN A N 1
ATOM 1309 C CA . ASN A 1 167 ? 31.978 -2.055 5.763 1.00 51.22 167 ASN A CA 1
ATOM 1310 C C . ASN A 1 167 ? 33.201 -1.175 5.523 1.00 51.22 167 ASN A C 1
ATOM 1312 O O . ASN A 1 167 ? 33.561 -0.977 4.365 1.00 51.22 167 ASN A O 1
ATOM 1316 N N . LEU A 1 168 ? 33.769 -0.624 6.601 1.00 43.41 168 LEU A N 1
ATOM 1317 C CA . LEU A 1 168 ? 35.205 -0.475 6.888 1.00 43.41 168 LEU A CA 1
ATOM 1318 C C . LEU A 1 168 ? 35.389 0.519 8.054 1.00 43.41 168 LEU A C 1
ATOM 1320 O O . LEU A 1 168 ? 35.376 1.730 7.838 1.00 43.41 168 LEU A O 1
ATOM 1324 N N . GLY A 1 169 ? 35.610 -0.009 9.265 1.00 39.00 169 GLY A N 1
ATOM 1325 C CA . GLY A 1 169 ? 36.062 0.752 10.436 1.00 39.00 169 GLY A CA 1
ATOM 1326 C C . GLY A 1 169 ? 35.520 0.237 11.753 1.00 39.00 169 GLY A C 1
ATOM 1327 O O . GLY A 1 169 ? 34.639 0.928 12.299 1.00 39.00 169 GLY A O 1
#